Protein AF-A0A525VJD2-F1 (afdb_monomer)

Radius of gyration: 22.22 Å; Cα contacts (8 Å, |Δi|>4): 230; chains: 1; bounding box: 34×65×50 Å

Structure (mmCIF, N/CA/C/O backbone):
data_AF-A0A525VJD2-F1
#
_entry.id   AF-A0A525VJD2-F1
#
loop_
_atom_site.group_PDB
_atom_site.id
_atom_site.type_symbol
_atom_site.label_atom_id
_atom_site.label_alt_id
_atom_site.label_comp_id
_atom_site.label_asym_id
_atom_site.label_entity_id
_atom_site.label_seq_id
_atom_site.pdbx_PDB_ins_code
_atom_site.Cartn_x
_atom_site.Cartn_y
_atom_site.Cartn_z
_atom_site.occupancy
_atom_site.B_iso_or_equiv
_atom_site.auth_seq_id
_atom_site.auth_comp_id
_atom_site.auth_asym_id
_atom_site.auth_atom_id
_atom_site.pdbx_PDB_model_num
ATOM 1 N N . MET A 1 1 ? -11.180 3.654 -26.858 1.00 40.19 1 MET A N 1
ATOM 2 C CA . MET A 1 1 ? -10.055 2.807 -26.406 1.00 40.19 1 MET A CA 1
ATOM 3 C C . MET A 1 1 ? -9.103 3.696 -25.604 1.00 40.19 1 MET A C 1
ATOM 5 O O . MET A 1 1 ? -8.466 4.559 -26.196 1.00 40.19 1 MET A O 1
ATOM 9 N N . ARG A 1 2 ? -9.124 3.637 -24.263 1.00 46.03 2 ARG A N 1
ATOM 10 C CA . ARG A 1 2 ? -8.241 4.468 -23.417 1.00 46.03 2 ARG A CA 1
ATOM 11 C C . ARG A 1 2 ? -6.849 3.827 -23.392 1.00 46.03 2 ARG A C 1
ATOM 13 O O . ARG A 1 2 ? -6.751 2.616 -23.241 1.00 46.03 2 ARG A O 1
ATOM 20 N N . ARG A 1 3 ? -5.801 4.624 -23.624 1.00 47.25 3 ARG A N 1
ATOM 21 C CA . ARG A 1 3 ? -4.409 4.157 -23.738 1.00 47.25 3 ARG A CA 1
ATOM 22 C C . ARG A 1 3 ? -3.898 3.705 -22.367 1.00 47.25 3 ARG A C 1
ATOM 24 O O . ARG A 1 3 ? -3.863 4.517 -21.451 1.00 47.25 3 ARG A O 1
ATOM 31 N N . SER A 1 4 ? -3.444 2.462 -22.255 1.00 54.75 4 SER A N 1
ATOM 32 C CA . SER A 1 4 ? -2.704 1.940 -21.098 1.00 54.75 4 SER A CA 1
ATOM 33 C C . SER A 1 4 ? -1.229 2.383 -21.058 1.00 54.75 4 SER A C 1
ATOM 35 O O . SER A 1 4 ? -0.475 1.892 -20.231 1.00 54.75 4 SER A O 1
ATOM 37 N N . ASN A 1 5 ? -0.797 3.317 -21.921 1.00 66.50 5 ASN A N 1
ATOM 38 C CA . ASN A 1 5 ? 0.605 3.759 -22.028 1.00 66.50 5 ASN A CA 1
ATOM 39 C C . ASN A 1 5 ? 0.881 5.181 -21.494 1.00 66.50 5 ASN A C 1
ATOM 41 O O . ASN A 1 5 ? 1.855 5.822 -21.887 1.00 66.50 5 ASN A O 1
ATOM 45 N N . VAL A 1 6 ? 0.018 5.707 -20.623 1.00 84.69 6 VAL A N 1
ATOM 46 C CA . VAL A 1 6 ? 0.217 7.035 -20.030 1.00 84.69 6 VAL A CA 1
ATOM 47 C C . VAL A 1 6 ? 0.933 6.891 -18.695 1.00 84.69 6 VAL A C 1
ATOM 49 O O . VAL A 1 6 ? 0.419 6.261 -17.776 1.00 84.69 6 VAL A O 1
ATOM 52 N N . LYS A 1 7 ? 2.105 7.519 -18.581 1.00 90.25 7 LYS A N 1
ATOM 53 C CA . LYS A 1 7 ? 2.831 7.641 -17.317 1.00 90.25 7 LYS A CA 1
ATOM 54 C C . LYS A 1 7 ? 2.029 8.490 -16.333 1.00 90.25 7 LYS A C 1
ATOM 56 O O . LYS A 1 7 ? 1.765 9.662 -16.602 1.00 90.25 7 LYS A O 1
ATOM 61 N N . THR A 1 8 ? 1.688 7.914 -15.189 1.00 90.88 8 THR A N 1
ATOM 62 C CA . THR A 1 8 ? 1.072 8.626 -14.066 1.00 90.88 8 THR A CA 1
ATOM 63 C C . THR A 1 8 ? 2.133 9.012 -13.033 1.00 90.88 8 THR A C 1
ATOM 65 O O . THR A 1 8 ? 3.287 8.579 -13.095 1.00 90.88 8 THR A O 1
ATOM 68 N N . TRP A 1 9 ? 1.777 9.907 -12.112 1.00 94.19 9 TRP A N 1
ATOM 69 C CA . TRP A 1 9 ? 2.674 10.397 -11.063 1.00 94.19 9 TRP A CA 1
ATOM 70 C C . TRP A 1 9 ? 2.186 9.909 -9.703 1.00 94.19 9 TRP A C 1
ATOM 72 O O . TRP A 1 9 ? 1.420 10.602 -9.043 1.00 94.19 9 TRP A O 1
ATOM 82 N N . HIS A 1 10 ? 2.630 8.721 -9.298 1.00 95.94 10 HIS A N 1
ATOM 83 C CA . HIS A 1 10 ? 2.183 8.076 -8.060 1.00 95.94 10 HIS A CA 1
ATOM 84 C C . HIS A 1 10 ? 3.354 7.724 -7.127 1.00 95.94 10 HIS A C 1
ATOM 86 O O . HIS A 1 10 ? 3.324 8.085 -5.957 1.00 95.94 10 HIS A O 1
ATOM 92 N N . ALA A 1 11 ? 4.438 7.137 -7.645 1.00 96.00 11 ALA A N 1
ATOM 93 C CA . ALA A 1 11 ? 5.607 6.709 -6.871 1.00 96.00 11 ALA A CA 1
ATOM 94 C C . ALA A 1 11 ? 6.569 7.858 -6.491 1.00 96.00 11 ALA A C 1
ATOM 96 O O . ALA A 1 11 ? 7.157 7.880 -5.413 1.00 96.00 11 ALA A O 1
ATOM 97 N N . GLY A 1 12 ? 6.761 8.843 -7.376 1.00 95.25 12 GLY A N 1
ATOM 98 C CA . GLY A 1 12 ? 7.724 9.935 -7.148 1.00 95.25 12 GLY A CA 1
ATOM 99 C C . GLY A 1 12 ? 9.180 9.445 -7.042 1.00 95.25 12 GLY A C 1
ATOM 100 O O . GLY A 1 12 ? 9.579 8.537 -7.776 1.00 95.25 12 GLY A O 1
ATOM 101 N N . LEU A 1 13 ? 9.985 10.058 -6.159 1.00 96.38 13 LEU A N 1
ATOM 102 C CA . LEU A 1 13 ? 11.339 9.578 -5.844 1.00 96.38 13 LEU A CA 1
ATOM 103 C C . LEU A 1 13 ? 11.231 8.214 -5.156 1.00 96.38 13 LEU A C 1
ATOM 105 O O . LEU A 1 13 ? 10.710 8.128 -4.047 1.00 96.38 13 LEU A O 1
ATOM 109 N N . SER A 1 14 ? 11.675 7.175 -5.855 1.00 98.31 14 SER A N 1
ATOM 110 C CA . SER A 1 14 ? 11.425 5.781 -5.498 1.00 98.31 14 SER A CA 1
ATOM 111 C C . SER A 1 14 ? 12.517 4.865 -6.047 1.00 98.31 14 SER A C 1
ATOM 113 O O . SER A 1 14 ? 13.101 5.173 -7.095 1.00 98.31 14 SER A O 1
ATOM 115 N N . HIS A 1 15 ? 12.754 3.747 -5.359 1.00 98.06 15 HIS A N 1
ATOM 116 C CA . HIS A 1 15 ? 13.686 2.696 -5.760 1.00 98.06 15 HIS A CA 1
ATOM 117 C C . HIS A 1 15 ? 13.134 1.303 -5.423 1.00 98.06 15 HIS A C 1
ATOM 119 O O . HIS A 1 15 ? 12.599 1.110 -4.337 1.00 98.06 15 HIS A O 1
ATOM 125 N N . TRP A 1 16 ? 13.268 0.343 -6.337 1.00 97.75 16 TRP A N 1
ATOM 126 C CA . TRP A 1 16 ? 12.894 -1.058 -6.117 1.00 97.75 16 TRP A CA 1
ATOM 127 C C . TRP A 1 16 ? 13.650 -1.962 -7.085 1.00 97.75 16 TRP A C 1
ATOM 129 O O . TRP A 1 16 ? 13.703 -1.650 -8.271 1.00 97.75 16 TRP A O 1
ATOM 139 N N . ASP A 1 17 ? 14.216 -3.061 -6.588 1.00 95.81 17 ASP A N 1
ATOM 140 C CA . ASP A 1 17 ? 14.892 -4.087 -7.398 1.00 95.81 17 ASP A CA 1
ATOM 141 C C . ASP A 1 17 ? 15.878 -3.513 -8.443 1.00 95.81 17 ASP A C 1
ATOM 143 O O . ASP A 1 17 ? 15.839 -3.808 -9.636 1.00 95.81 17 ASP A O 1
ATOM 147 N N . GLY A 1 18 ? 16.731 -2.575 -8.013 1.00 96.62 18 GLY A N 1
ATOM 148 C CA . GLY A 1 18 ? 17.714 -1.916 -8.881 1.00 96.62 18 GLY A CA 1
ATOM 149 C C . GLY A 1 18 ? 17.150 -0.829 -9.809 1.00 96.62 18 GLY A C 1
ATOM 150 O O . GLY A 1 18 ? 17.928 -0.084 -10.411 1.00 96.62 18 GLY A O 1
ATOM 151 N N . LEU A 1 19 ? 15.828 -0.666 -9.898 1.00 96.56 19 LEU A N 1
ATOM 152 C CA . LEU A 1 19 ? 15.170 0.383 -10.678 1.00 96.56 19 LEU A CA 1
ATOM 153 C C . LEU A 1 19 ? 14.966 1.649 -9.846 1.00 96.56 19 LEU A C 1
ATOM 155 O O . LEU A 1 19 ? 14.607 1.592 -8.675 1.00 96.56 19 LEU A O 1
ATOM 159 N N . SER A 1 20 ? 15.116 2.810 -10.484 1.00 97.50 20 SER A N 1
ATOM 160 C CA . SER A 1 20 ? 14.854 4.120 -9.876 1.00 97.50 20 SER A CA 1
ATOM 161 C C . SER A 1 20 ? 13.825 4.904 -10.686 1.00 97.50 20 SER A C 1
ATOM 163 O O . SER A 1 20 ? 13.820 4.865 -11.917 1.00 97.50 20 SER A O 1
ATOM 165 N N . GLY A 1 21 ?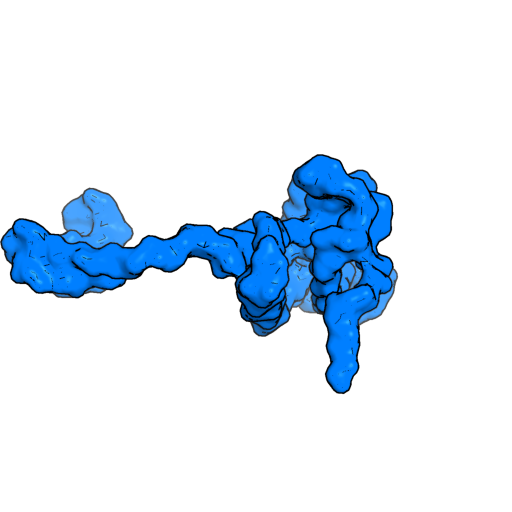 12.966 5.657 -9.996 1.00 96.69 21 GLY A N 1
ATOM 166 C CA . GLY A 1 21 ? 11.907 6.444 -10.630 1.00 96.69 21 GLY A CA 1
ATOM 167 C C . GLY A 1 21 ? 10.762 5.569 -11.142 1.00 96.69 21 GLY A C 1
ATOM 168 O O . GLY A 1 21 ? 10.447 5.575 -12.336 1.00 96.69 21 GLY A O 1
ATOM 169 N N . LEU A 1 22 ? 10.119 4.842 -10.223 1.00 97.06 22 LEU A N 1
ATOM 170 C CA . LEU A 1 22 ? 9.180 3.760 -10.528 1.00 97.06 22 LEU A CA 1
ATOM 171 C C . LEU A 1 22 ? 7.922 4.213 -11.276 1.00 97.06 22 LEU A C 1
ATOM 173 O O . LEU A 1 22 ? 7.324 3.392 -11.951 1.00 97.06 22 LEU A O 1
ATOM 177 N N . ASN A 1 23 ? 7.596 5.512 -11.316 1.00 96.38 23 ASN A N 1
ATOM 178 C CA . ASN A 1 23 ? 6.553 6.042 -12.212 1.00 96.38 23 ASN A CA 1
ATOM 179 C C . ASN A 1 23 ? 6.726 5.600 -13.686 1.00 96.38 23 ASN A C 1
ATOM 181 O O . ASN A 1 23 ? 5.779 5.673 -14.457 1.00 96.38 23 ASN A O 1
ATOM 185 N N . SER A 1 24 ? 7.942 5.250 -14.125 1.00 95.25 24 SER A N 1
ATOM 186 C CA . SER A 1 24 ? 8.203 4.767 -15.492 1.00 95.25 24 SER A CA 1
ATOM 187 C C . SER A 1 24 ? 8.097 3.242 -15.654 1.00 95.25 24 SER A C 1
ATOM 189 O O . SER A 1 24 ? 8.144 2.770 -16.785 1.00 95.25 24 SER A O 1
ATOM 191 N N . TYR A 1 25 ? 8.007 2.488 -14.556 1.00 95.31 25 TYR A N 1
ATOM 192 C CA . TYR A 1 25 ? 8.172 1.029 -14.525 1.00 95.31 25 TYR A CA 1
ATOM 193 C C . TYR A 1 25 ? 7.060 0.301 -13.762 1.00 95.31 25 TYR A C 1
ATOM 195 O O . TYR A 1 25 ? 7.101 -0.920 -13.650 1.00 95.31 25 TYR A O 1
ATOM 203 N N . SER A 1 26 ? 6.080 1.023 -13.220 1.00 96.56 26 SER A N 1
ATOM 204 C CA . SER A 1 26 ? 5.003 0.437 -12.429 1.00 96.56 26 SER A CA 1
ATOM 205 C C . SER A 1 26 ? 3.633 1.007 -12.779 1.00 96.56 26 SER A C 1
ATOM 207 O O . SER A 1 26 ? 3.494 2.003 -13.494 1.00 96.56 26 SER A O 1
ATOM 209 N N . ILE A 1 27 ? 2.606 0.319 -12.283 1.00 96.62 27 ILE A N 1
ATOM 210 C CA . ILE A 1 27 ? 1.210 0.743 -12.328 1.00 96.62 27 ILE A CA 1
ATOM 211 C C . ILE A 1 27 ? 0.799 1.067 -10.892 1.00 96.62 27 ILE A C 1
ATOM 213 O O . ILE A 1 27 ? 0.914 0.220 -10.011 1.00 96.62 27 ILE A O 1
ATOM 217 N N . GLY A 1 28 ? 0.331 2.292 -10.651 1.00 96.50 28 GLY A N 1
ATOM 218 C CA . GLY A 1 28 ? -0.200 2.702 -9.351 1.00 96.50 28 GLY A CA 1
ATOM 219 C C . GLY A 1 28 ? -1.670 2.320 -9.179 1.00 96.50 28 GLY A C 1
ATOM 220 O O . GLY A 1 28 ? -2.485 2.616 -10.054 1.00 96.50 28 GLY A O 1
ATOM 221 N N . ILE A 1 29 ? -2.004 1.708 -8.041 1.00 96.44 29 ILE A N 1
ATOM 222 C CA . ILE A 1 29 ? -3.379 1.474 -7.584 1.00 96.44 29 ILE A CA 1
ATOM 223 C C . ILE A 1 29 ? -3.586 2.327 -6.334 1.00 96.44 29 ILE A C 1
ATOM 225 O O . ILE A 1 29 ? -2.854 2.176 -5.362 1.00 96.44 29 ILE A O 1
ATOM 229 N N . GLU A 1 30 ? -4.573 3.219 -6.373 1.00 96.81 30 GLU A N 1
ATOM 230 C CA . GLU A 1 30 ? -4.954 4.062 -5.238 1.00 96.81 30 GLU A CA 1
ATOM 231 C C . GLU A 1 30 ? -6.254 3.533 -4.633 1.00 96.81 30 GLU A C 1
ATOM 233 O O . GLU A 1 30 ? -7.211 3.235 -5.354 1.00 96.81 30 GLU A O 1
ATOM 238 N N . MET A 1 31 ? -6.285 3.420 -3.309 1.00 95.50 31 MET A N 1
ATOM 239 C CA . MET A 1 31 ? -7.437 2.953 -2.544 1.00 95.50 31 MET A CA 1
ATOM 240 C C . MET A 1 31 ? -7.865 4.048 -1.573 1.00 95.50 31 MET A C 1
ATOM 242 O O . MET A 1 31 ? -7.031 4.589 -0.853 1.00 95.50 31 MET A O 1
ATOM 246 N N . ASP A 1 32 ? -9.159 4.365 -1.545 1.00 94.38 32 ASP A N 1
ATOM 247 C CA . ASP A 1 32 ? -9.686 5.367 -0.619 1.00 94.38 32 ASP A CA 1
ATOM 248 C C . ASP A 1 32 ? -9.608 4.843 0.819 1.00 94.38 32 ASP A C 1
ATOM 250 O O . ASP A 1 32 ? -10.262 3.862 1.186 1.00 94.38 32 ASP A O 1
ATOM 254 N N . ASN A 1 33 ? -8.736 5.464 1.606 1.00 96.12 33 ASN A N 1
ATOM 255 C CA . ASN A 1 33 ? -8.479 5.128 2.993 1.00 96.12 33 ASN A CA 1
ATOM 256 C C . ASN A 1 33 ? -7.875 6.344 3.703 1.00 96.12 33 ASN A C 1
ATOM 258 O O . ASN A 1 33 ? -7.143 7.141 3.118 1.00 96.12 33 ASN A O 1
ATOM 262 N N . ALA A 1 34 ? -8.179 6.488 4.991 1.00 96.25 34 ALA A N 1
ATOM 263 C CA . ALA A 1 34 ? -7.774 7.663 5.759 1.00 96.25 34 ALA A CA 1
ATOM 264 C C . ALA A 1 34 ? -6.369 7.536 6.374 1.00 96.25 34 ALA A C 1
ATOM 266 O O . ALA A 1 34 ? -5.837 8.513 6.901 1.00 96.25 34 ALA A O 1
ATOM 267 N N . GLY A 1 35 ? -5.765 6.348 6.301 1.00 95.75 35 GLY A N 1
ATOM 268 C CA . GLY A 1 35 ? -4.443 6.058 6.828 1.00 95.75 35 GLY A CA 1
ATOM 269 C C . GLY A 1 35 ? -4.398 6.145 8.359 1.00 95.75 35 GLY A C 1
ATOM 270 O O . GLY A 1 35 ? -5.310 5.649 9.030 1.00 95.75 35 GLY A O 1
ATOM 271 N N . PRO A 1 36 ? -3.341 6.747 8.936 1.00 96.12 36 PRO A N 1
ATOM 272 C CA . PRO A 1 36 ? -3.204 6.907 10.379 1.00 96.12 36 PRO A CA 1
ATOM 273 C C . PRO A 1 36 ? -4.290 7.800 10.991 1.00 96.12 36 PRO A C 1
ATOM 275 O O . PRO A 1 36 ? -4.549 8.914 10.534 1.00 96.12 36 PRO A O 1
ATOM 278 N N . LEU A 1 37 ? -4.841 7.346 12.111 1.00 97.19 37 LEU A N 1
ATOM 279 C CA . LEU A 1 37 ? -5.874 8.012 12.891 1.00 97.19 37 LEU A CA 1
ATOM 280 C C . LEU A 1 37 ? -5.374 8.322 14.307 1.00 97.19 37 LEU A C 1
ATOM 282 O O . LEU A 1 37 ? -4.477 7.673 14.853 1.00 97.19 37 LEU A O 1
ATOM 286 N N . LYS A 1 38 ? -5.992 9.319 14.940 1.00 96.00 38 LYS A N 1
ATOM 287 C CA . LYS A 1 38 ? -5.822 9.622 16.366 1.00 96.00 38 LYS A CA 1
ATOM 288 C C . LYS A 1 38 ? -7.100 9.268 17.112 1.00 96.00 38 LYS A C 1
ATOM 290 O O . LYS A 1 38 ? -8.188 9.590 16.650 1.00 96.00 38 LYS A O 1
ATOM 295 N N . LYS A 1 39 ? -6.984 8.667 18.294 1.00 96.00 39 LYS A N 1
ATOM 296 C CA . LYS A 1 39 ? -8.144 8.459 19.168 1.00 96.00 39 LYS A CA 1
ATOM 297 C C . LYS A 1 39 ? -8.573 9.791 19.793 1.00 96.00 39 LYS A C 1
ATOM 299 O O . LYS A 1 39 ? -7.725 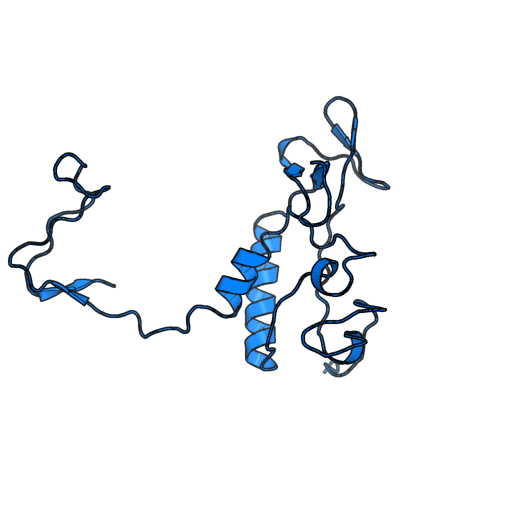10.541 20.279 1.00 96.00 39 LYS A O 1
ATOM 304 N N . ALA A 1 40 ? -9.867 10.084 19.770 1.00 92.94 40 ALA A N 1
ATOM 305 C CA . ALA A 1 40 ? -10.482 11.277 20.340 1.00 92.94 40 ALA A CA 1
ATOM 306 C C . ALA A 1 40 ? -11.797 10.882 21.030 1.00 92.94 40 ALA A C 1
ATOM 308 O O . ALA A 1 40 ? -12.846 10.802 20.396 1.00 92.94 40 ALA A O 1
ATOM 309 N N . GLY A 1 41 ? -11.726 10.596 22.333 1.00 92.25 41 GLY A N 1
ATOM 310 C CA . GLY A 1 41 ? -12.861 10.048 23.079 1.00 92.25 41 GLY A CA 1
ATOM 311 C C . GLY A 1 41 ? -13.209 8.631 22.614 1.00 92.25 41 GLY A C 1
ATOM 312 O O . GLY A 1 41 ? -12.362 7.738 22.661 1.00 92.25 41 GLY A O 1
ATOM 313 N N . ASP A 1 42 ? -14.450 8.447 22.171 1.00 93.81 42 ASP A N 1
ATOM 314 C CA . ASP A 1 42 ? -15.013 7.207 21.620 1.00 93.81 42 ASP A CA 1
ATOM 315 C C . ASP A 1 42 ? -14.877 7.095 20.088 1.00 93.81 42 ASP A C 1
ATOM 317 O O . ASP A 1 42 ? -15.369 6.137 19.492 1.00 93.81 42 ASP A O 1
ATOM 321 N N . LYS A 1 43 ? -14.226 8.069 19.441 1.00 96.88 43 LYS A N 1
ATOM 322 C CA . LYS A 1 43 ? -14.060 8.139 17.983 1.00 96.88 43 LYS A CA 1
ATOM 323 C C . LYS A 1 43 ? -12.596 8.191 17.565 1.00 96.88 43 LYS A C 1
ATOM 325 O O . LYS A 1 43 ? -11.697 8.469 18.365 1.00 96.88 43 LYS A O 1
ATOM 330 N N . TYR A 1 44 ? -12.374 7.989 16.271 1.00 97.50 44 TYR A N 1
ATOM 331 C CA . TYR A 1 44 ? -11.065 8.046 15.635 1.00 97.50 44 TYR A CA 1
ATOM 332 C C . TYR A 1 44 ? -11.043 9.107 14.542 1.00 97.50 44 TYR A C 1
ATOM 334 O O . TYR A 1 44 ? -11.852 9.081 13.620 1.00 97.50 44 TYR A O 1
ATOM 342 N N . GLN A 1 45 ? -10.123 10.062 14.661 1.00 96.56 45 GLN A N 1
ATOM 343 C CA . GLN A 1 45 ? -10.031 11.215 13.772 1.00 96.56 45 GLN A CA 1
ATOM 344 C C . GLN A 1 45 ? -8.843 11.087 12.805 1.00 96.56 45 GLN A C 1
ATOM 346 O O . GLN A 1 45 ? -7.718 10.830 13.256 1.00 96.56 45 GLN A O 1
ATOM 351 N N . PRO A 1 46 ? -9.054 11.292 11.496 1.00 94.75 46 PRO A N 1
ATOM 352 C CA . PRO A 1 46 ? -7.972 11.476 10.539 1.00 94.75 46 PRO A CA 1
ATOM 353 C C . PRO A 1 46 ? -7.378 12.882 10.660 1.00 94.75 46 PRO A C 1
ATOM 355 O O . PRO A 1 46 ? -7.799 13.699 11.480 1.00 94.75 46 PRO A O 1
ATOM 358 N N . TRP A 1 47 ? -6.392 13.190 9.817 1.00 86.81 47 TRP A N 1
ATOM 359 C CA . TRP A 1 47 ? -5.872 14.556 9.703 1.00 86.81 47 TRP A CA 1
ATOM 360 C C . TRP A 1 47 ? -6.934 15.544 9.192 1.00 86.81 47 TRP A C 1
ATOM 362 O O . TRP A 1 47 ? -7.020 16.670 9.676 1.00 86.81 47 TRP A O 1
ATOM 372 N N . VAL A 1 48 ? -7.751 15.110 8.228 1.00 85.25 48 VAL A N 1
ATOM 373 C CA . VAL A 1 48 ? -8.890 15.844 7.662 1.00 85.25 48 VAL A CA 1
ATOM 374 C C . VAL A 1 48 ? -9.980 14.831 7.320 1.00 85.25 48 VAL A C 1
ATOM 376 O O . VAL A 1 48 ? -9.668 13.762 6.800 1.00 85.25 48 VAL A O 1
ATOM 379 N N . GLY A 1 49 ? -11.245 15.176 7.567 1.00 87.31 49 GLY A N 1
ATOM 380 C CA . GLY A 1 49 ? -12.396 14.397 7.107 1.00 87.31 49 GLY A CA 1
ATOM 381 C C . GLY A 1 49 ? -13.233 13.790 8.231 1.00 87.31 49 GLY A C 1
ATOM 382 O O . GLY A 1 49 ? -13.366 14.368 9.309 1.00 87.31 49 GLY A O 1
ATOM 383 N N . THR A 1 50 ? -13.842 12.648 7.920 1.00 91.62 50 THR A N 1
ATOM 384 C CA . THR A 1 50 ? -14.851 11.953 8.730 1.00 91.62 50 THR A CA 1
ATOM 385 C C . THR A 1 50 ? -14.246 11.250 9.946 1.00 91.62 50 THR A C 1
ATOM 387 O O . THR A 1 50 ? -13.124 10.756 9.885 1.00 91.62 50 THR A O 1
ATOM 390 N N . LEU A 1 51 ? -15.000 11.194 11.046 1.00 95.62 51 LEU A N 1
ATOM 391 C CA . LEU A 1 51 ? -14.658 10.404 12.231 1.00 95.62 51 LEU A CA 1
ATOM 392 C C . LEU A 1 51 ? -15.100 8.948 12.057 1.00 95.62 51 LEU A C 1
ATOM 394 O O . LEU A 1 51 ? -16.206 8.710 11.581 1.00 95.62 51 LEU A O 1
ATOM 398 N N . TYR A 1 52 ? -14.281 8.016 12.535 1.00 96.88 52 TYR A N 1
ATOM 399 C CA . TYR A 1 52 ? -14.507 6.571 12.447 1.00 96.88 52 TYR A CA 1
ATOM 400 C C . TYR A 1 52 ? -14.850 5.960 13.810 1.00 96.88 52 TYR A C 1
ATOM 402 O O . TYR A 1 52 ? -14.484 6.508 14.862 1.00 96.88 52 TYR A O 1
ATOM 410 N N . THR A 1 53 ? -15.563 4.835 13.797 1.00 97.06 53 THR A N 1
ATOM 411 C CA . THR A 1 53 ? -15.876 4.026 14.986 1.00 97.06 53 THR A CA 1
ATOM 412 C C . THR A 1 53 ? -14.808 2.966 15.267 1.00 97.06 53 THR A C 1
ATOM 414 O O . THR A 1 53 ? -13.898 2.750 14.476 1.00 97.06 53 THR A O 1
ATOM 417 N N . GLU A 1 54 ? -14.881 2.325 16.438 1.00 96.19 54 GLU A N 1
ATOM 418 C CA . GLU A 1 54 ? -13.923 1.290 16.864 1.00 96.19 54 GLU A CA 1
ATOM 419 C C . GLU A 1 54 ? -13.860 0.093 15.896 1.00 96.19 54 GLU A C 1
ATOM 421 O O . GLU A 1 54 ? -12.798 -0.485 15.710 1.00 96.19 54 GLU A O 1
ATOM 426 N N . ASP A 1 55 ? -14.975 -0.264 15.255 1.00 96.50 55 ASP A N 1
ATOM 427 C CA . ASP A 1 55 ? -15.072 -1.352 14.274 1.00 96.50 55 ASP A CA 1
ATOM 428 C C . ASP A 1 55 ? -14.497 -1.003 12.890 1.00 96.50 55 ASP A C 1
ATOM 430 O O . ASP A 1 55 ? -14.257 -1.894 12.079 1.00 96.50 55 ASP A O 1
ATOM 434 N N . GLU A 1 56 ? -14.221 0.276 12.634 1.00 96.94 56 GLU A N 1
ATOM 435 C CA . GLU A 1 56 ? -13.633 0.773 11.384 1.00 96.94 56 GLU A CA 1
ATOM 436 C C . GLU A 1 56 ? -12.121 1.015 11.507 1.00 96.94 56 GLU A C 1
ATOM 438 O O . GLU A 1 56 ? -11.488 1.562 10.600 1.00 96.94 56 GLU A O 1
ATOM 443 N N . VAL A 1 57 ? -11.512 0.640 12.634 1.00 97.69 57 VAL A N 1
ATOM 444 C CA . VAL A 1 57 ? -10.098 0.907 12.897 1.00 97.69 57 VAL A CA 1
ATOM 445 C C . VAL A 1 57 ? -9.347 -0.320 13.375 1.00 97.69 57 VAL A C 1
ATOM 447 O O . VAL A 1 57 ? -9.897 -1.248 13.958 1.00 97.69 57 VAL A O 1
ATOM 450 N N . VAL A 1 58 ? -8.037 -0.298 13.160 1.00 97.56 58 VAL A N 1
ATOM 451 C CA . VAL A 1 58 ? -7.116 -1.309 13.673 1.00 97.56 58 VAL A CA 1
ATOM 452 C C . VAL A 1 58 ? -5.947 -0.631 14.378 1.00 97.56 58 VAL A C 1
ATOM 454 O O . VAL A 1 58 ? -5.342 0.304 13.850 1.00 97.56 58 VAL A O 1
ATOM 457 N N . LEU A 1 59 ? -5.623 -1.084 15.592 1.00 97.56 59 LEU A N 1
ATOM 458 C CA . LEU A 1 59 ? -4.383 -0.699 16.259 1.00 97.56 59 LEU A CA 1
ATOM 459 C C . LEU A 1 59 ? -3.264 -1.593 15.733 1.00 97.56 59 LEU A C 1
ATOM 461 O O . LEU A 1 59 ? -3.244 -2.791 16.006 1.00 97.56 59 LEU A O 1
ATOM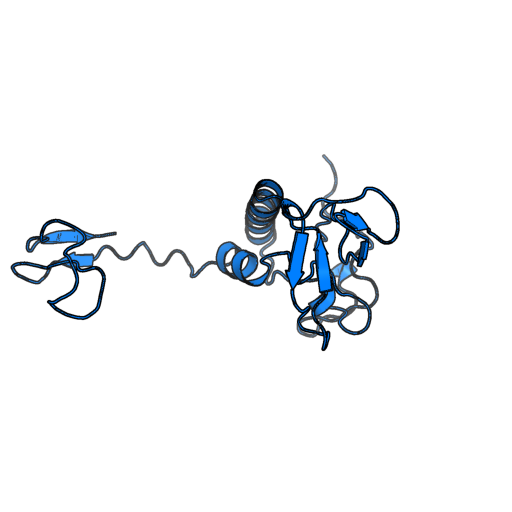 465 N N . ALA A 1 60 ? -2.333 -1.010 14.987 1.00 96.81 60 ALA A N 1
ATOM 466 C CA . ALA A 1 60 ? -1.230 -1.755 14.402 1.00 96.81 60 ALA A CA 1
ATOM 467 C C . ALA A 1 60 ? 0.051 -0.923 14.348 1.00 96.81 60 ALA A C 1
ATOM 469 O O . ALA A 1 60 ? 0.034 0.310 14.236 1.00 96.81 60 ALA A O 1
ATOM 470 N N . LYS A 1 61 ? 1.184 -1.621 14.413 1.00 97.19 61 LYS A N 1
ATOM 471 C CA . LYS A 1 61 ? 2.506 -1.033 14.218 1.00 97.19 61 LYS A CA 1
ATOM 472 C C . LYS A 1 61 ? 2.886 -1.113 12.744 1.00 97.19 61 LYS A C 1
ATOM 4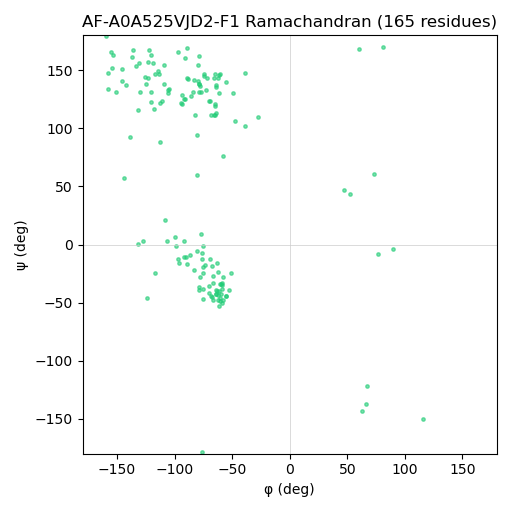74 O O . LYS A 1 61 ? 2.870 -2.194 12.162 1.00 97.19 61 LYS A O 1
ATOM 479 N N . HIS A 1 62 ? 3.232 0.026 12.154 1.00 97.50 62 HIS A N 1
ATOM 480 C CA . HIS A 1 62 ? 3.802 0.057 10.812 1.00 97.50 62 HIS A CA 1
ATOM 481 C C . HIS A 1 62 ? 5.233 -0.492 10.843 1.00 97.50 62 HIS A C 1
ATOM 483 O O . HIS A 1 62 ? 5.972 -0.236 11.788 1.00 97.50 62 HIS A O 1
ATOM 489 N N . LYS A 1 63 ? 5.653 -1.227 9.810 1.00 95.25 63 LYS A N 1
ATOM 490 C CA . LYS A 1 63 ? 6.951 -1.930 9.796 1.00 95.25 63 LYS A CA 1
ATOM 491 C C . LYS A 1 63 ? 8.183 -1.017 9.890 1.00 95.25 63 LYS A C 1
ATOM 493 O O . LYS A 1 63 ? 9.242 -1.474 10.301 1.00 95.25 63 LYS A O 1
ATOM 498 N N . LEU A 1 64 ? 8.034 0.251 9.502 1.00 95.12 64 LEU A N 1
ATOM 499 C CA . LEU A 1 64 ? 9.077 1.288 9.556 1.00 95.12 64 LEU A CA 1
ATOM 500 C C . LEU A 1 64 ? 8.975 2.216 10.779 1.00 95.12 64 LEU A C 1
ATOM 502 O O . LEU A 1 64 ? 9.784 3.132 10.898 1.00 95.12 64 LEU A O 1
ATOM 506 N N . ASP A 1 65 ? 7.975 2.026 11.642 1.00 94.50 65 ASP A N 1
ATOM 507 C CA . ASP A 1 65 ? 7.756 2.876 12.813 1.00 94.50 65 ASP A CA 1
ATOM 508 C C . ASP A 1 65 ? 7.969 2.062 14.105 1.00 94.50 65 ASP A C 1
ATOM 510 O O . ASP A 1 65 ? 7.691 0.861 14.163 1.00 94.50 65 ASP A O 1
ATOM 514 N N . ASP A 1 66 ? 8.423 2.724 15.170 1.00 94.62 66 ASP A N 1
ATOM 515 C CA . ASP A 1 66 ? 8.671 2.069 16.465 1.00 94.62 66 ASP A CA 1
ATOM 516 C C . ASP A 1 66 ? 7.383 1.826 17.267 1.00 94.62 66 ASP A C 1
ATOM 518 O O . ASP A 1 66 ? 7.279 0.861 18.028 1.00 94.62 66 ASP A O 1
ATOM 522 N N . GLU A 1 67 ? 6.374 2.671 17.056 1.00 95.25 67 GLU A N 1
ATOM 523 C CA . GLU A 1 67 ? 5.172 2.742 17.884 1.00 95.25 67 GLU A CA 1
ATOM 524 C C . GLU A 1 67 ? 3.908 2.319 17.133 1.00 95.25 67 GLU A C 1
ATOM 526 O O . GLU A 1 67 ? 3.734 2.572 15.937 1.00 95.25 67 GLU A O 1
ATOM 531 N N . SER A 1 68 ? 2.974 1.707 17.865 1.00 96.56 68 SER A N 1
ATOM 532 C CA . SER A 1 68 ? 1.654 1.366 17.323 1.00 96.56 68 SER A CA 1
ATOM 533 C C . SER A 1 68 ? 0.774 2.605 17.185 1.00 96.56 68 SER A C 1
ATOM 535 O O . SER A 1 68 ? 0.800 3.512 18.019 1.00 96.56 68 SER A O 1
ATOM 537 N N . ARG A 1 69 ? -0.051 2.632 16.138 1.00 96.19 69 ARG A N 1
ATOM 538 C CA . ARG A 1 69 ? -1.016 3.705 15.874 1.00 96.19 69 ARG A CA 1
ATOM 539 C C . ARG A 1 69 ? -2.346 3.119 15.428 1.00 96.19 69 ARG A C 1
ATOM 541 O O . ARG A 1 69 ? -2.409 1.965 15.016 1.00 96.19 69 ARG A O 1
ATOM 548 N N . TRP A 1 70 ? -3.404 3.914 15.529 1.00 97.75 70 TRP A N 1
ATOM 549 C CA . TRP A 1 70 ? -4.692 3.555 14.948 1.00 97.75 70 TRP A CA 1
ATOM 550 C C . TRP A 1 70 ? -4.647 3.807 13.447 1.00 97.75 70 TRP A C 1
ATOM 552 O O . TRP A 1 70 ? -4.134 4.837 13.013 1.00 97.75 70 TRP A O 1
ATOM 562 N N . TRP A 1 71 ? -5.177 2.878 12.668 1.00 97.94 71 TRP A N 1
ATOM 563 C CA . TRP A 1 71 ? -5.277 2.956 11.216 1.00 97.94 71 TRP A CA 1
ATOM 564 C C . TRP A 1 71 ? -6.726 2.750 10.806 1.00 97.94 71 TRP A C 1
ATOM 566 O O . TRP A 1 71 ? -7.418 1.941 11.421 1.00 97.94 71 TRP A O 1
ATOM 576 N N . HIS A 1 72 ? -7.174 3.452 9.768 1.00 97.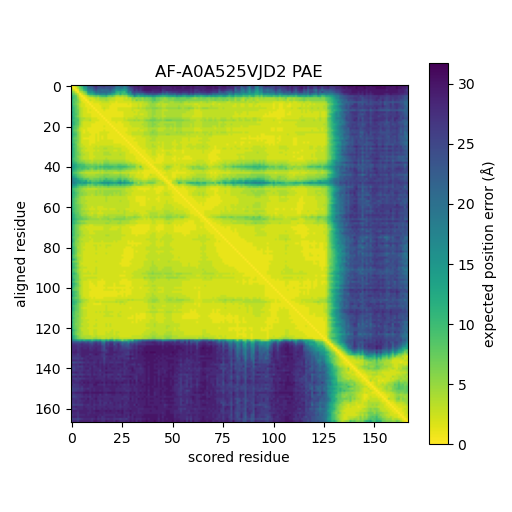94 72 HIS A N 1
ATOM 577 C CA . HIS A 1 72 ? -8.457 3.155 9.137 1.0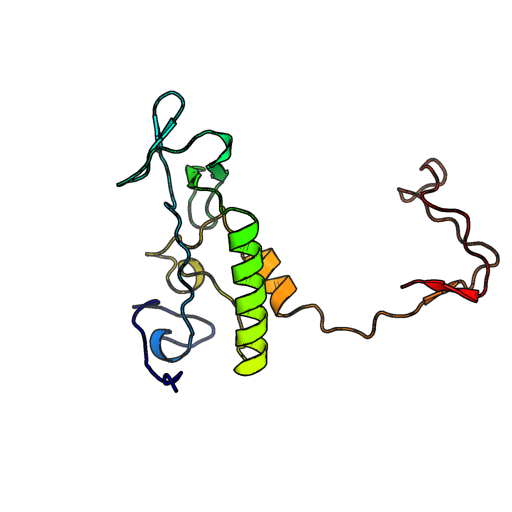0 97.94 72 HIS A CA 1
ATOM 578 C C . HIS A 1 72 ? -8.382 1.760 8.500 1.00 97.94 72 HIS A C 1
ATOM 580 O O . HIS A 1 72 ? -7.539 1.512 7.633 1.00 97.94 72 HIS A O 1
ATOM 586 N N . ALA A 1 73 ? -9.238 0.845 8.952 1.00 97.81 73 ALA A N 1
ATOM 587 C CA . ALA A 1 73 ? -9.324 -0.498 8.403 1.00 97.81 73 ALA A CA 1
ATOM 588 C C . ALA A 1 73 ? -9.795 -0.457 6.942 1.00 97.81 73 ALA A C 1
ATOM 590 O O . ALA A 1 73 ? -10.589 0.396 6.549 1.00 97.81 73 ALA A O 1
ATOM 591 N N . TYR A 1 74 ? -9.317 -1.389 6.122 1.00 97.38 74 TYR A N 1
ATOM 592 C CA . TYR A 1 74 ? -9.855 -1.558 4.778 1.00 97.38 74 TYR A CA 1
ATOM 593 C C . TYR A 1 74 ? -11.080 -2.470 4.839 1.00 97.38 74 TYR A C 1
ATOM 595 O O . TYR A 1 74 ? -10.970 -3.581 5.361 1.00 97.38 74 TYR A O 1
ATOM 603 N N . PRO A 1 75 ? -12.231 -2.060 4.277 1.00 96.06 75 PRO A N 1
ATOM 604 C CA . PRO A 1 75 ? -13.348 -2.971 4.089 1.00 96.06 75 PRO A CA 1
ATOM 605 C C . PRO A 1 75 ? -12.906 -4.202 3.295 1.00 96.06 75 PRO A C 1
ATOM 607 O O . PRO A 1 75 ? -12.195 -4.072 2.296 1.00 96.06 75 PRO A O 1
ATOM 610 N N . GLU A 1 76 ? -13.386 -5.383 3.681 1.00 95.19 76 GLU A N 1
ATOM 611 C CA . GLU A 1 76 ? -13.006 -6.650 3.037 1.00 95.19 76 GLU A CA 1
ATOM 612 C C . GLU A 1 76 ? -13.212 -6.605 1.513 1.00 95.19 76 GLU A C 1
ATOM 614 O O . GLU A 1 76 ? -12.362 -7.024 0.733 1.00 95.19 76 GLU A O 1
ATOM 619 N N . VAL A 1 77 ? -14.305 -5.982 1.063 1.00 95.12 77 VAL A N 1
ATOM 620 C CA . VAL A 1 77 ? -14.596 -5.800 -0.365 1.00 95.12 77 VAL A CA 1
ATOM 621 C C . VAL A 1 77 ? -13.528 -4.977 -1.102 1.00 95.12 77 VAL A C 1
ATOM 623 O O . VAL A 1 77 ? -13.247 -5.264 -2.264 1.00 95.12 77 VAL A O 1
ATOM 626 N N . HIS A 1 78 ? -12.895 -3.991 -0.457 1.00 96.50 78 HIS A N 1
ATOM 627 C CA . HIS A 1 78 ? -11.803 -3.224 -1.068 1.00 96.50 78 HIS A CA 1
ATOM 628 C C . HIS A 1 78 ? -10.551 -4.091 -1.230 1.00 96.50 78 HIS A C 1
ATOM 630 O O . HIS A 1 78 ? -9.920 -4.051 -2.286 1.00 96.50 78 HIS A O 1
ATOM 636 N N . ILE A 1 79 ? -10.228 -4.914 -0.227 1.00 97.12 79 ILE A N 1
ATOM 637 C CA . ILE A 1 79 ? -9.087 -5.840 -0.270 1.00 97.12 79 ILE A CA 1
ATOM 638 C C . ILE A 1 79 ? -9.282 -6.865 -1.393 1.00 97.12 79 ILE A C 1
ATOM 640 O O . ILE A 1 79 ? -8.392 -7.045 -2.225 1.00 97.12 79 ILE A O 1
ATOM 644 N N . GLN A 1 80 ? -10.468 -7.473 -1.479 1.00 96.88 80 GLN A N 1
ATOM 645 C CA . GLN A 1 80 ? -10.782 -8.447 -2.527 1.00 96.88 80 GLN A CA 1
ATOM 646 C C . GLN A 1 80 ? -10.692 -7.834 -3.929 1.00 96.88 80 GLN A C 1
ATOM 648 O O . GLN A 1 80 ? -10.134 -8.441 -4.842 1.00 96.88 80 GLN A O 1
ATOM 653 N N . LYS A 1 81 ? -11.160 -6.593 -4.114 1.00 97.50 81 LYS A N 1
ATOM 654 C CA . LYS A 1 81 ? -11.045 -5.907 -5.410 1.00 97.50 81 LYS A CA 1
ATOM 655 C C . LYS A 1 81 ? -9.614 -5.521 -5.760 1.00 97.50 81 LYS A C 1
ATOM 657 O O . LYS A 1 81 ? -9.246 -5.618 -6.930 1.00 97.50 81 LYS A O 1
ATOM 662 N N . ALA A 1 82 ? -8.803 -5.135 -4.777 1.00 96.62 82 ALA A N 1
ATOM 663 C CA . ALA A 1 82 ? -7.378 -4.910 -4.988 1.00 96.62 82 ALA A CA 1
ATOM 664 C C . ALA A 1 82 ? -6.672 -6.202 -5.431 1.00 96.62 82 ALA A C 1
ATOM 666 O O . ALA A 1 82 ? -5.904 -6.170 -6.390 1.00 96.62 82 ALA A O 1
ATOM 667 N N . LEU A 1 83 ? -6.989 -7.338 -4.799 1.00 96.94 83 LEU A N 1
ATOM 668 C CA . LEU A 1 83 ? -6.463 -8.652 -5.170 1.00 96.94 83 LEU A CA 1
ATOM 669 C C . LEU A 1 83 ? -6.862 -9.058 -6.597 1.00 96.94 83 LEU A C 1
ATOM 671 O O . LEU A 1 83 ? -5.988 -9.363 -7.408 1.00 96.94 83 LEU A O 1
ATOM 675 N N . GLU A 1 84 ? -8.157 -9.017 -6.927 1.00 96.75 84 GLU A N 1
ATOM 676 C CA . GLU A 1 84 ? -8.658 -9.339 -8.272 1.00 96.75 84 GLU A CA 1
ATOM 677 C C . GLU A 1 84 ? -7.979 -8.475 -9.350 1.00 96.75 84 GLU A C 1
ATOM 679 O O . GLU A 1 84 ? -7.563 -8.972 -10.403 1.00 96.75 84 GLU A O 1
ATOM 684 N N . LEU A 1 85 ? -7.844 -7.170 -9.084 1.00 97.25 85 LEU A N 1
ATOM 685 C CA . LEU A 1 85 ? -7.211 -6.231 -10.002 1.00 97.25 85 LEU A CA 1
ATOM 686 C C . LEU A 1 85 ? -5.710 -6.504 -10.145 1.00 97.25 85 LEU A C 1
ATOM 688 O O . LEU A 1 85 ? -5.204 -6.526 -11.267 1.00 97.25 85 LEU A O 1
ATOM 692 N N . ALA A 1 86 ? -5.003 -6.741 -9.040 1.00 96.81 86 ALA A N 1
ATOM 693 C CA . ALA A 1 86 ? -3.584 -7.069 -9.061 1.00 96.81 86 ALA A CA 1
ATOM 694 C C . ALA A 1 86 ? -3.328 -8.362 -9.852 1.00 96.81 86 ALA A C 1
ATOM 696 O O . ALA A 1 86 ? -2.495 -8.361 -10.754 1.00 96.81 86 ALA A O 1
ATOM 697 N N . GLN A 1 87 ? -4.110 -9.423 -9.626 1.00 96.25 87 GLN A N 1
ATOM 698 C CA . GLN A 1 87 ? -4.027 -10.672 -10.397 1.00 96.25 87 GLN A CA 1
ATOM 699 C C . GLN A 1 87 ? -4.267 -10.464 -11.898 1.00 96.25 87 GLN A C 1
ATOM 701 O O . GLN A 1 87 ? -3.639 -11.115 -12.737 1.00 96.25 87 GLN A O 1
ATOM 706 N N . LEU A 1 88 ? -5.194 -9.579 -12.271 1.00 96.50 88 LEU A N 1
ATOM 707 C CA . LEU A 1 88 ? -5.432 -9.241 -13.673 1.00 96.50 88 LEU A CA 1
ATOM 708 C C . LEU A 1 88 ? -4.231 -8.507 -14.286 1.00 96.50 88 LEU A C 1
ATOM 710 O O . LEU A 1 88 ? -3.794 -8.863 -15.379 1.00 96.50 88 LEU A O 1
ATOM 714 N N . LEU A 1 89 ? -3.700 -7.496 -13.594 1.00 95.94 89 LEU A N 1
ATOM 715 C CA . LEU A 1 89 ? -2.598 -6.668 -14.087 1.00 95.94 89 LEU A CA 1
ATOM 716 C C . LEU A 1 89 ? -1.285 -7.445 -14.174 1.00 95.94 89 LEU A C 1
ATOM 718 O O . LEU A 1 89 ? -0.604 -7.349 -15.194 1.00 95.94 89 LEU A O 1
ATOM 722 N N . VAL A 1 90 ? -0.965 -8.239 -13.149 1.00 95.50 90 VAL A N 1
ATOM 723 C CA . VAL A 1 90 ? 0.227 -9.094 -13.130 1.00 95.50 90 VAL A CA 1
ATOM 724 C C . VAL A 1 90 ? 0.200 -10.062 -14.306 1.00 95.50 90 VAL A C 1
ATOM 726 O O . VAL A 1 90 ? 1.148 -10.080 -15.083 1.00 95.50 90 VAL A O 1
ATOM 729 N N . ARG A 1 91 ? -0.910 -10.782 -14.520 1.00 94.31 91 ARG A N 1
ATOM 730 C CA . ARG A 1 91 ? -1.035 -11.714 -15.654 1.00 94.31 91 ARG A CA 1
ATOM 731 C C . ARG A 1 91 ? -0.989 -11.021 -17.013 1.00 94.31 91 ARG A C 1
ATOM 733 O O . ARG A 1 91 ? -0.425 -11.565 -17.953 1.00 94.31 91 ARG A O 1
ATOM 740 N N . HIS A 1 92 ? -1.611 -9.851 -17.145 1.00 95.50 92 HIS A N 1
ATOM 741 C CA . HIS A 1 92 ? -1.711 -9.175 -18.438 1.00 95.50 92 HIS A CA 1
ATOM 742 C C . HIS A 1 92 ? -0.398 -8.515 -18.879 1.00 95.50 92 HIS A C 1
ATOM 744 O O . HIS A 1 92 ? -0.088 -8.524 -20.068 1.00 95.50 92 HIS A O 1
ATOM 750 N N . TYR A 1 93 ? 0.352 -7.931 -17.942 1.00 94.38 93 TYR A N 1
ATOM 751 C CA . TYR A 1 93 ? 1.586 -7.194 -18.232 1.00 94.38 93 TYR A CA 1
ATOM 752 C C . TYR A 1 93 ? 2.862 -7.944 -17.831 1.00 94.38 93 TYR A C 1
ATOM 754 O O . TYR A 1 93 ? 3.945 -7.385 -17.986 1.00 94.38 93 TYR A O 1
ATOM 762 N N . ASP A 1 94 ? 2.744 -9.1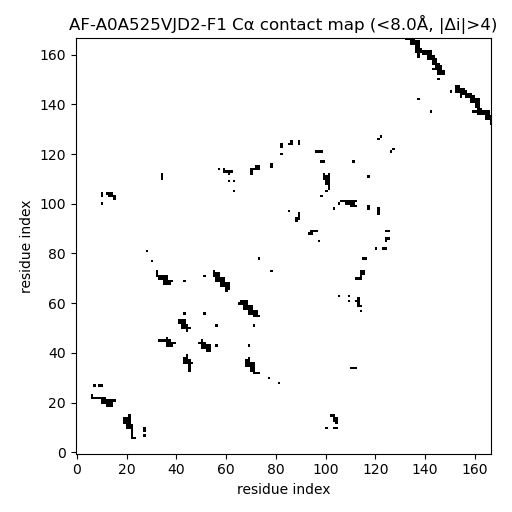77 -17.324 1.00 94.44 94 ASP A N 1
ATOM 763 C CA . ASP A 1 94 ? 3.862 -9.974 -16.799 1.00 94.44 94 ASP A CA 1
ATOM 764 C C . ASP A 1 94 ? 4.681 -9.201 -15.742 1.00 94.44 94 ASP A C 1
ATOM 766 O O . ASP A 1 94 ? 5.916 -9.164 -15.752 1.00 94.44 94 ASP A O 1
ATOM 770 N N . LEU A 1 95 ? 3.969 -8.511 -14.840 1.00 95.12 95 LEU A N 1
ATOM 771 C CA . LEU A 1 95 ? 4.594 -7.739 -13.764 1.00 95.12 95 LEU A CA 1
ATOM 772 C C . LEU A 1 95 ? 5.302 -8.686 -12.794 1.00 95.12 95 LEU A C 1
ATOM 774 O O . LEU A 1 95 ? 4.812 -9.774 -12.505 1.00 95.12 95 LEU A O 1
ATOM 778 N N . LYS A 1 96 ? 6.446 -8.251 -12.268 1.00 95.69 96 LYS A N 1
ATOM 779 C CA . LYS A 1 96 ? 7.328 -9.109 -11.464 1.00 95.69 96 LYS A CA 1
ATOM 780 C C . LYS A 1 96 ? 7.135 -8.990 -9.961 1.00 95.69 96 LYS A C 1
ATOM 782 O O . LYS A 1 96 ? 7.607 -9.855 -9.237 1.00 95.69 96 LYS A O 1
ATOM 787 N N . ASP A 1 97 ? 6.456 -7.944 -9.497 1.00 96.31 97 ASP A N 1
ATOM 788 C CA . ASP A 1 97 ? 6.256 -7.729 -8.067 1.00 96.31 97 ASP A CA 1
ATOM 789 C C . ASP A 1 97 ? 4.987 -6.920 -7.762 1.00 96.31 97 ASP A C 1
ATOM 791 O O . ASP A 1 97 ? 4.427 -6.250 -8.636 1.00 96.31 97 ASP A O 1
ATOM 795 N N . VAL A 1 98 ? 4.558 -6.979 -6.500 1.00 97.25 98 VAL A N 1
ATOM 796 C CA . VAL A 1 98 ? 3.500 -6.162 -5.898 1.00 97.25 98 VAL A CA 1
ATOM 797 C C . VAL A 1 98 ? 4.037 -5.612 -4.583 1.00 97.25 98 VAL A C 1
ATOM 799 O O . VAL A 1 98 ? 4.312 -6.361 -3.648 1.00 97.25 98 VAL A O 1
ATOM 802 N N . VAL A 1 99 ? 4.176 -4.290 -4.515 1.00 97.81 99 VAL A N 1
ATOM 803 C CA . VAL A 1 99 ? 4.867 -3.595 -3.421 1.00 97.81 99 VAL A CA 1
ATOM 804 C C . VAL A 1 99 ? 4.061 -2.415 -2.908 1.00 97.81 99 VAL A C 1
ATOM 806 O O . VAL A 1 99 ? 3.274 -1.817 -3.646 1.00 97.81 99 VAL A O 1
ATOM 809 N N . GLY A 1 100 ? 4.274 -2.066 -1.642 1.00 97.88 100 GLY A N 1
ATOM 810 C CA . GLY A 1 100 ? 3.723 -0.866 -1.039 1.00 97.88 100 GLY A CA 1
ATOM 811 C C . GLY A 1 100 ? 4.524 0.373 -1.427 1.00 97.88 100 GLY A C 1
ATOM 812 O O . GLY A 1 100 ? 5.685 0.306 -1.836 1.00 97.88 100 GLY A O 1
ATOM 813 N N . HIS A 1 101 ? 3.930 1.547 -1.252 1.00 98.12 101 HIS A N 1
ATOM 814 C CA . HIS A 1 101 ? 4.655 2.802 -1.445 1.00 98.12 101 HIS A CA 1
ATOM 815 C C . HIS A 1 101 ? 5.752 2.979 -0.385 1.00 98.12 101 HIS A C 1
ATOM 817 O O . HIS A 1 101 ? 6.821 3.520 -0.663 1.00 98.12 101 HIS A O 1
ATOM 823 N N . GLU A 1 102 ? 5.488 2.477 0.819 1.00 97.56 102 GLU A N 1
ATOM 824 C CA . GLU A 1 102 ? 6.438 2.327 1.921 1.00 97.56 102 GLU A CA 1
ATOM 825 C C . GLU A 1 102 ? 7.663 1.466 1.576 1.00 97.56 102 GLU A C 1
ATOM 827 O O . GLU A 1 102 ? 8.731 1.699 2.131 1.00 97.56 102 GLU A O 1
ATOM 832 N N . ASP A 1 103 ? 7.550 0.518 0.640 1.00 98.00 103 ASP A N 1
ATOM 833 C CA . ASP A 1 103 ? 8.678 -0.322 0.217 1.00 98.00 103 ASP A CA 1
ATOM 834 C C . ASP A 1 103 ? 9.606 0.419 -0.745 1.00 98.00 103 ASP A C 1
ATOM 836 O O . ASP A 1 103 ? 10.828 0.316 -0.654 1.00 98.00 103 ASP A O 1
ATOM 840 N N . ILE A 1 104 ? 9.026 1.202 -1.657 1.00 98.19 104 ILE A N 1
ATOM 841 C CA . ILE A 1 104 ? 9.783 1.894 -2.707 1.00 98.19 104 ILE A CA 1
ATOM 842 C C . ILE A 1 104 ? 10.275 3.284 -2.284 1.00 98.19 104 ILE A C 1
ATOM 844 O O . ILE A 1 104 ? 11.121 3.869 -2.960 1.00 98.19 104 ILE A O 1
ATOM 848 N N . ALA A 1 105 ? 9.710 3.851 -1.214 1.00 97.94 105 ALA A N 1
ATOM 849 C CA . ALA A 1 105 ? 10.030 5.181 -0.695 1.00 97.94 105 ALA A CA 1
ATOM 850 C C . ALA A 1 105 ? 9.968 5.235 0.854 1.00 97.94 105 ALA A C 1
ATOM 852 O O . ALA A 1 105 ? 9.240 6.072 1.409 1.00 97.94 105 ALA A O 1
ATOM 853 N N . PRO A 1 106 ? 10.742 4.389 1.563 1.00 97.25 106 PRO A N 1
ATOM 854 C CA . PRO A 1 106 ? 10.601 4.149 3.006 1.00 97.25 106 PRO A CA 1
ATOM 855 C C . PRO A 1 106 ? 10.761 5.402 3.873 1.00 97.25 106 PRO A C 1
ATOM 857 O O . PRO A 1 106 ? 10.049 5.584 4.860 1.00 97.25 106 PRO A O 1
ATOM 860 N N . ASP A 1 107 ? 11.630 6.332 3.476 1.00 96.00 107 ASP A N 1
ATOM 861 C CA . ASP A 1 107 ? 11.870 7.553 4.251 1.00 96.00 107 ASP A CA 1
ATOM 862 C C . ASP A 1 107 ? 10.640 8.475 4.295 1.00 96.00 107 ASP A C 1
ATOM 864 O O . ASP A 1 107 ? 10.432 9.230 5.250 1.00 96.00 107 ASP A O 1
ATOM 868 N N . ARG A 1 108 ? 9.776 8.408 3.275 1.00 96.56 108 ARG A N 1
ATOM 869 C CA . ARG A 1 108 ? 8.690 9.376 3.068 1.00 96.56 108 ARG A CA 1
ATOM 870 C C . ARG A 1 108 ? 7.295 8.769 3.158 1.00 96.56 108 ARG A C 1
ATOM 872 O O . ARG A 1 108 ? 6.348 9.505 3.429 1.00 96.56 108 ARG A O 1
ATOM 879 N N . LYS A 1 109 ? 7.144 7.468 2.915 1.00 97.38 109 LYS A N 1
ATOM 880 C CA . LYS A 1 109 ? 5.849 6.842 2.630 1.00 97.38 109 LYS A CA 1
ATOM 881 C C . LYS A 1 109 ? 5.550 5.685 3.564 1.00 97.38 109 LYS A C 1
ATOM 883 O O . LYS A 1 109 ? 6.447 4.930 3.912 1.00 97.38 109 LYS A O 1
ATOM 888 N N . ARG A 1 110 ? 4.293 5.631 4.008 1.00 96.56 110 ARG A N 1
ATOM 889 C CA . ARG A 1 110 ? 3.743 4.683 4.998 1.00 96.56 110 ARG A CA 1
ATOM 890 C C . ARG A 1 110 ? 2.484 3.975 4.470 1.00 96.56 110 ARG A C 1
ATOM 892 O O . ARG A 1 110 ? 1.792 3.300 5.218 1.00 96.56 110 ARG A O 1
ATOM 899 N N . ASP A 1 111 ? 2.116 4.252 3.222 1.00 96.88 111 ASP A N 1
ATOM 900 C CA . ASP A 1 111 ? 1.009 3.630 2.507 1.00 96.88 111 ASP A CA 1
ATOM 901 C C . ASP A 1 111 ? 1.485 2.358 1.777 1.00 96.88 111 ASP A C 1
ATOM 903 O O . ASP A 1 111 ? 2.594 2.347 1.228 1.00 96.88 111 ASP A O 1
ATOM 907 N N . PRO A 1 112 ? 0.663 1.290 1.731 1.00 97.56 112 PRO A N 1
ATOM 908 C CA . PRO A 1 112 ? -0.743 1.217 2.161 1.00 97.56 112 PRO A CA 1
ATOM 909 C C . PRO A 1 112 ? -0.945 1.045 3.679 1.00 97.56 112 PRO A C 1
ATOM 911 O O . PRO A 1 112 ? -2.084 1.128 4.150 1.00 97.56 112 PRO A O 1
ATOM 914 N N . GLY A 1 113 ? 0.137 0.856 4.441 1.00 97.00 113 GLY A N 1
ATOM 915 C CA . GLY A 1 113 ? 0.123 0.734 5.890 1.00 97.00 113 GLY A CA 1
ATOM 916 C C . GLY A 1 113 ? -0.257 -0.661 6.395 1.00 97.00 113 GLY A C 1
ATOM 917 O O . GLY A 1 113 ? -0.735 -1.505 5.638 1.00 97.00 113 GLY A O 1
ATOM 918 N N . PRO A 1 114 ? -0.094 -0.919 7.707 1.00 97.56 114 PRO A N 1
ATOM 919 C CA . PRO A 1 114 ? -0.272 -2.245 8.301 1.00 97.56 114 PRO A CA 1
ATOM 920 C C . PRO A 1 114 ? -1.729 -2.730 8.314 1.00 97.56 114 PRO A C 1
ATOM 922 O O . PRO A 1 114 ? -1.976 -3.899 8.590 1.00 97.56 114 PRO A O 1
ATOM 925 N N . ALA A 1 115 ? -2.694 -1.846 8.043 1.00 97.50 115 ALA A N 1
ATOM 926 C CA . ALA A 1 115 ? -4.101 -2.214 7.916 1.00 97.50 115 ALA A CA 1
ATOM 927 C C . ALA A 1 115 ? -4.413 -2.923 6.588 1.00 97.50 115 ALA A C 1
ATOM 929 O O . ALA A 1 115 ? -5.446 -3.582 6.481 1.00 97.50 115 ALA A O 1
ATOM 930 N N . PHE A 1 116 ? -3.551 -2.783 5.575 1.00 98.25 116 PHE A N 1
ATOM 931 C CA . PHE A 1 116 ? -3.694 -3.500 4.315 1.00 98.25 116 PHE A CA 1
ATOM 932 C C . PHE A 1 116 ? -2.878 -4.802 4.353 1.00 98.25 116 PHE A C 1
ATOM 934 O O . PHE A 1 116 ? -1.679 -4.756 4.641 1.00 98.25 116 PHE A O 1
ATOM 941 N N . PRO A 1 117 ? -3.465 -5.966 4.023 1.00 97.44 117 PRO A N 1
ATOM 942 C CA . PRO A 1 117 ? -2.767 -7.250 4.074 1.00 97.44 117 PRO A CA 1
ATOM 943 C C . PRO A 1 117 ? -1.880 -7.467 2.832 1.00 97.44 117 PRO A C 1
ATOM 945 O O . PRO A 1 117 ? -2.065 -8.425 2.081 1.00 97.44 117 PRO A O 1
ATOM 948 N N . LEU A 1 118 ? -0.912 -6.570 2.603 1.00 97.31 118 LEU A N 1
ATOM 949 C CA . LEU A 1 118 ? -0.077 -6.547 1.395 1.00 97.31 118 LEU A CA 1
ATOM 950 C C . LEU A 1 118 ? 0.640 -7.876 1.148 1.00 97.31 118 LEU A C 1
ATOM 952 O O . LEU A 1 118 ? 0.636 -8.363 0.024 1.00 97.31 118 LEU A O 1
ATOM 956 N N . GLU A 1 119 ? 1.218 -8.478 2.188 1.00 94.62 119 GLU A N 1
ATOM 957 C CA . GLU A 1 119 ? 1.950 -9.742 2.054 1.00 94.62 119 GLU A CA 1
ATOM 958 C C . GLU A 1 119 ? 1.023 -10.881 1.612 1.00 94.62 119 GLU A C 1
ATOM 960 O O . GLU A 1 119 ? 1.348 -11.644 0.707 1.00 94.62 119 GLU A O 1
ATOM 965 N N . SER A 1 120 ? -0.181 -10.958 2.188 1.00 94.38 120 SER A N 1
ATOM 966 C CA . SER A 1 120 ? -1.182 -11.946 1.778 1.00 94.38 120 SER A CA 1
ATOM 967 C C . SER A 1 120 ? -1.628 -11.719 0.336 1.00 94.38 120 SER A C 1
ATOM 969 O O . SER A 1 120 ? -1.712 -12.673 -0.431 1.00 94.38 120 SER A O 1
ATOM 971 N N . VAL A 1 121 ? -1.861 -10.462 -0.058 1.00 95.44 121 VAL A N 1
ATOM 972 C CA . VAL A 1 121 ? -2.192 -10.111 -1.445 1.00 95.44 121 VAL A CA 1
ATOM 973 C C . VAL A 1 121 ? -1.060 -10.518 -2.382 1.00 95.44 121 VAL A C 1
ATOM 975 O O . VAL A 1 121 ? -1.315 -11.199 -3.367 1.00 95.44 121 VAL A O 1
ATOM 978 N N . ARG A 1 122 ? 0.190 -10.176 -2.069 1.00 95.06 122 ARG A N 1
ATOM 979 C CA . ARG A 1 122 ? 1.365 -10.527 -2.874 1.00 95.06 122 ARG A CA 1
ATOM 980 C C . ARG A 1 122 ? 1.488 -12.041 -3.058 1.00 95.06 122 ARG A C 1
ATOM 982 O O . ARG A 1 122 ? 1.617 -12.498 -4.192 1.00 95.06 122 ARG A O 1
ATOM 989 N N . VAL A 1 123 ? 1.362 -12.819 -1.981 1.00 93.88 123 VAL A N 1
ATOM 990 C CA . VAL A 1 123 ? 1.368 -14.291 -2.041 1.00 93.88 123 VAL A CA 1
ATOM 991 C C . VAL A 1 123 ? 0.233 -14.825 -2.918 1.00 93.88 123 VAL A C 1
ATOM 993 O O . VAL A 1 123 ? 0.460 -15.726 -3.716 1.00 93.88 123 VAL A O 1
ATOM 996 N N . LEU A 1 124 ? -0.979 -14.276 -2.814 1.00 94.00 124 LEU A N 1
ATOM 997 C CA . LEU A 1 124 ? -2.134 -14.718 -3.609 1.00 94.00 124 LEU A CA 1
ATOM 998 C C . LEU A 1 124 ? -2.088 -14.259 -5.074 1.00 94.00 124 LEU A C 1
ATOM 1000 O O . LEU A 1 124 ? -2.729 -14.872 -5.929 1.00 94.00 124 LEU A O 1
ATOM 1004 N N . VAL A 1 125 ? -1.381 -13.169 -5.373 1.00 94.31 125 VAL A N 1
ATOM 1005 C CA . VAL A 1 125 ? -1.229 -12.643 -6.734 1.00 94.31 125 VAL A CA 1
ATOM 1006 C C . VAL A 1 125 ? -0.250 -13.482 -7.541 1.00 94.31 125 VAL A C 1
ATOM 1008 O O . VAL A 1 125 ? -0.554 -13.831 -8.679 1.00 94.31 125 VAL A O 1
ATOM 1011 N N . PHE A 1 126 ? 0.907 -13.800 -6.962 1.00 90.06 126 PHE A N 1
ATOM 1012 C CA . PHE A 1 126 ? 1.906 -14.638 -7.626 1.00 90.06 126 PHE A CA 1
ATOM 1013 C C . PHE A 1 126 ? 1.617 -16.126 -7.462 1.00 90.06 126 PHE A C 1
ATOM 1015 O O . PHE A 1 126 ? 2.068 -16.925 -8.277 1.00 90.06 126 PHE A O 1
ATOM 1022 N N . GLY A 1 127 ? 0.840 -16.475 -6.434 1.00 69.69 127 GLY A N 1
ATOM 1023 C CA . GLY A 1 127 ? 0.655 -17.846 -6.005 1.00 69.69 127 GLY A CA 1
ATOM 1024 C C . GLY A 1 127 ? 1.983 -18.493 -5.586 1.00 69.69 127 GLY A C 1
ATOM 1025 O O . GLY A 1 127 ? 3.083 -18.023 -5.872 1.00 69.69 127 GLY A O 1
ATOM 1026 N N . ARG A 1 128 ? 1.895 -19.663 -4.956 1.00 53.53 128 ARG A N 1
ATOM 1027 C CA . ARG A 1 128 ? 2.670 -20.760 -5.546 1.00 53.53 128 ARG A CA 1
ATOM 1028 C C . ARG A 1 128 ? 2.055 -20.917 -6.930 1.00 53.53 128 ARG A C 1
ATOM 1030 O O . ARG A 1 128 ? 0.840 -20.714 -7.036 1.00 53.53 128 ARG A O 1
ATOM 1037 N N . GLU A 1 129 ? 2.835 -21.212 -7.966 1.00 46.66 129 GLU A N 1
ATOM 1038 C CA . GLU A 1 129 ? 2.246 -21.675 -9.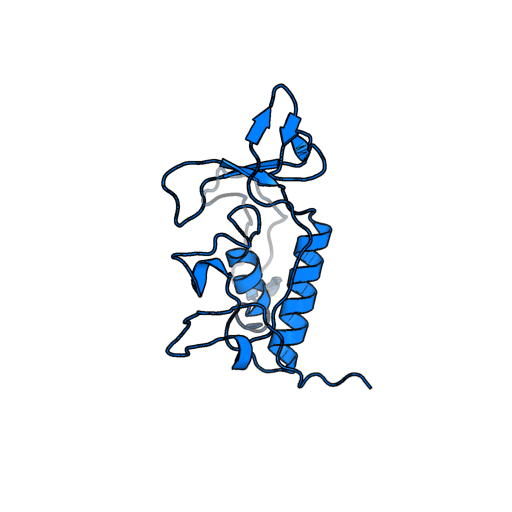225 1.00 46.66 129 GLU A CA 1
ATOM 1039 C C . GLU A 1 129 ? 1.070 -22.604 -8.883 1.00 46.66 129 GLU A C 1
ATOM 1041 O O . GLU A 1 129 ? 1.079 -23.255 -7.830 1.00 46.66 129 GLU A O 1
ATOM 1046 N N . GLU A 1 130 ? 0.021 -22.640 -9.695 1.00 44.62 130 GLU A N 1
ATOM 1047 C CA . GLU A 1 130 ? -0.834 -23.819 -9.677 1.00 44.62 130 GLU A CA 1
ATOM 1048 C C . GLU A 1 130 ? 0.077 -25.019 -10.020 1.00 44.62 130 GLU A C 1
ATOM 1050 O O . GLU A 1 130 ? 0.081 -25.491 -11.149 1.00 44.62 130 GLU A O 1
ATOM 1055 N N . GLU A 1 131 ? 0.901 -25.489 -9.070 1.00 42.75 131 GLU A N 1
ATOM 1056 C CA . GLU A 1 131 ? 1.270 -26.876 -8.927 1.00 42.75 131 GLU A CA 1
ATOM 1057 C C . GLU A 1 131 ? -0.084 -27.546 -9.036 1.00 42.75 131 GLU A C 1
ATOM 1059 O O . GLU A 1 131 ? -0.966 -27.317 -8.196 1.00 42.75 131 GLU A O 1
ATOM 1064 N N . GLU A 1 132 ? -0.296 -28.186 -10.188 1.00 46.69 132 GLU A N 1
ATOM 1065 C CA . GLU A 1 132 ? -1.435 -29.035 -10.488 1.00 46.69 132 GLU A CA 1
ATOM 1066 C C . GLU A 1 132 ? -1.915 -29.608 -9.169 1.00 46.69 132 GLU A C 1
ATOM 1068 O O . GLU A 1 132 ? -1.139 -30.348 -8.579 1.00 46.69 132 GLU A O 1
ATOM 1073 N N . ARG A 1 133 ? -3.089 -29.188 -8.659 1.00 45.84 133 ARG A N 1
ATOM 1074 C CA . ARG A 1 133 ? -3.583 -29.600 -7.332 1.00 45.84 133 ARG A CA 1
ATOM 1075 C C . ARG A 1 133 ? -3.225 -31.064 -7.131 1.00 45.84 133 ARG A C 1
ATOM 1077 O O . ARG A 1 133 ? -3.851 -31.902 -7.789 1.00 45.84 133 ARG A O 1
ATOM 1084 N N . GLU A 1 134 ? -2.173 -31.338 -6.355 1.00 52.34 134 GLU A N 1
ATOM 1085 C CA . GLU A 1 134 ? -1.539 -32.649 -6.430 1.00 52.34 134 GLU A CA 1
ATOM 1086 C C . GLU A 1 134 ? -2.591 -33.638 -5.952 1.00 52.34 134 GLU A C 1
ATOM 1088 O O . GLU A 1 134 ? -3.084 -33.576 -4.826 1.00 52.34 134 GLU A O 1
ATOM 1093 N N . HIS A 1 135 ? -3.055 -34.478 -6.871 1.00 59.09 135 HIS A N 1
ATOM 1094 C CA . HIS A 1 135 ? -4.130 -35.398 -6.576 1.00 59.09 135 HIS A CA 1
ATOM 1095 C C . HIS A 1 135 ? -3.508 -36.577 -5.846 1.00 59.09 135 HIS A C 1
ATOM 1097 O O . HIS A 1 135 ? -2.994 -37.506 -6.470 1.00 59.09 135 HIS A O 1
ATOM 1103 N N . TYR A 1 136 ? -3.517 -36.532 -4.519 1.00 68.88 136 TYR A N 1
ATOM 1104 C CA . TYR A 1 136 ? -2.960 -37.621 -3.734 1.00 68.88 136 TYR A CA 1
ATOM 1105 C C . TYR A 1 136 ? -3.963 -38.772 -3.654 1.00 68.88 136 TYR A C 1
ATOM 1107 O O . TYR A 1 136 ? -5.170 -38.579 -3.499 1.00 68.88 136 TYR A O 1
ATOM 1115 N N . GLU A 1 137 ? -3.454 -39.995 -3.742 1.00 82.00 137 GLU A N 1
ATOM 1116 C CA . GLU A 1 137 ? -4.229 -41.209 -3.519 1.00 82.00 137 GLU A CA 1
ATOM 1117 C C . GLU A 1 137 ? -3.854 -41.798 -2.161 1.00 82.00 137 GLU A C 1
ATOM 1119 O O . GLU A 1 137 ? -2.676 -41.947 -1.825 1.00 82.00 137 GLU A O 1
ATOM 1124 N N . VAL A 1 138 ? -4.857 -42.164 -1.364 1.00 82.12 138 VAL A N 1
ATOM 1125 C CA . VAL A 1 138 ? -4.610 -42.844 -0.093 1.00 82.12 138 VAL A CA 1
ATOM 1126 C C . VAL A 1 138 ? -3.985 -44.216 -0.362 1.00 82.12 138 VAL A C 1
ATOM 1128 O O . VAL A 1 138 ? -4.638 -45.131 -0.862 1.00 82.12 138 VAL A O 1
ATOM 1131 N N . THR A 1 139 ? -2.715 -44.381 0.014 1.00 80.31 139 THR A N 1
ATOM 1132 C CA . THR A 1 139 ? -1.974 -45.650 -0.111 1.00 80.31 139 THR A CA 1
ATOM 1133 C C . THR A 1 139 ? -2.070 -46.529 1.137 1.00 80.31 139 THR A C 1
ATOM 1135 O O . THR A 1 139 ? -1.683 -47.699 1.102 1.00 80.31 139 THR A O 1
ATOM 1138 N N . ALA A 1 140 ? -2.597 -46.013 2.247 1.00 79.69 140 ALA A N 1
ATOM 1139 C CA . ALA A 1 140 ? -2.889 -46.796 3.445 1.00 79.69 140 ALA A CA 1
ATOM 1140 C C . ALA A 1 140 ? -4.209 -47.568 3.282 1.00 79.69 140 ALA A C 1
ATOM 1142 O O . ALA A 1 140 ? -5.092 -47.158 2.536 1.00 79.69 140 ALA A O 1
ATOM 1143 N N . SER A 1 141 ? -4.388 -48.684 3.997 1.00 82.38 141 SER A N 1
ATOM 1144 C CA . SER A 1 141 ? -5.694 -49.371 4.053 1.00 82.38 141 SER A CA 1
ATOM 1145 C C . SER A 1 141 ? -6.791 -48.461 4.611 1.00 82.38 141 SER A C 1
ATOM 1147 O O . SER A 1 141 ? -7.946 -48.542 4.190 1.00 82.38 141 SER A O 1
ATOM 1149 N N . THR A 1 142 ? -6.421 -47.588 5.547 1.00 84.94 142 THR A N 1
ATOM 1150 C CA . THR A 1 142 ? -7.294 -46.590 6.157 1.00 84.94 142 THR A CA 1
ATOM 1151 C C . THR A 1 142 ? -6.454 -45.392 6.585 1.00 84.94 142 THR A C 1
ATOM 1153 O O . THR A 1 142 ? -5.419 -45.575 7.226 1.00 84.94 142 THR A O 1
ATOM 1156 N N . LEU A 1 143 ? -6.891 -44.183 6.237 1.00 85.62 143 LEU A N 1
ATOM 1157 C CA . LEU A 1 143 ? -6.268 -42.924 6.636 1.00 85.62 143 LEU A CA 1
ATOM 1158 C C . LEU A 1 143 ? -7.254 -42.115 7.481 1.00 85.62 143 LEU A C 1
ATOM 1160 O O . LEU A 1 143 ? -8.311 -41.710 7.000 1.00 85.62 143 LEU A O 1
ATOM 1164 N N . ASN A 1 144 ? -6.899 -41.884 8.744 1.00 86.88 144 ASN A N 1
ATOM 1165 C CA . ASN A 1 144 ? -7.691 -41.077 9.668 1.00 86.88 144 ASN A CA 1
ATOM 1166 C C . ASN A 1 144 ? -7.229 -39.620 9.611 1.00 86.88 144 ASN A C 1
ATOM 1168 O O . ASN A 1 144 ? -6.055 -39.340 9.849 1.00 86.88 144 ASN A O 1
ATOM 1172 N N . LEU A 1 145 ? -8.157 -38.703 9.350 1.00 83.19 145 LEU A N 1
ATOM 1173 C CA . LEU A 1 145 ? -7.916 -37.264 9.407 1.00 83.19 145 LEU A CA 1
ATOM 1174 C C . LEU A 1 145 ? -8.324 -36.756 10.793 1.00 83.19 145 LEU A C 1
ATOM 1176 O O . LEU A 1 145 ? -9.477 -36.918 11.193 1.00 83.19 145 LEU A O 1
ATOM 1180 N N . ARG A 1 146 ? -7.390 -36.148 11.530 1.00 85.25 146 ARG A N 1
ATOM 1181 C CA . ARG A 1 146 ? -7.610 -35.598 12.880 1.00 85.25 146 ARG A CA 1
ATOM 1182 C C . ARG A 1 146 ? -7.250 -34.118 12.926 1.00 85.25 146 ARG A C 1
ATOM 1184 O O . ARG A 1 146 ? -6.469 -33.649 12.105 1.00 85.25 146 ARG A O 1
ATOM 1191 N N . SER A 1 147 ? -7.809 -33.389 13.890 1.00 86.38 147 SER A N 1
ATOM 1192 C CA . SER A 1 147 ? -7.582 -31.941 14.047 1.00 86.38 147 SER A CA 1
ATOM 1193 C C . SER A 1 147 ? -6.211 -31.572 14.631 1.00 86.38 147 SER A C 1
ATOM 1195 O O . SER A 1 147 ? -5.908 -30.391 14.781 1.00 86.38 147 SER A O 1
ATOM 1197 N N . GLY A 1 148 ? -5.378 -32.561 14.952 1.00 83.50 148 GLY A N 1
ATOM 1198 C CA . GLY A 1 148 ? -4.029 -32.369 15.466 1.00 83.50 148 GLY A CA 1
ATOM 1199 C C . GLY A 1 148 ? -3.158 -33.613 15.276 1.00 83.50 148 GLY A C 1
ATOM 1200 O O . GLY A 1 148 ? -3.620 -34.614 14.725 1.00 83.50 148 GLY A O 1
ATOM 1201 N N . PRO A 1 149 ? -1.887 -33.550 15.704 1.00 76.19 149 PRO A N 1
ATOM 1202 C CA . PRO A 1 149 ? -0.856 -34.526 15.340 1.00 76.19 149 PRO A CA 1
ATOM 1203 C C . PRO A 1 149 ? -0.949 -35.870 16.080 1.00 76.19 149 PRO A C 1
ATOM 1205 O O . PRO A 1 149 ? -0.197 -36.785 15.754 1.00 76.19 149 PRO A O 1
ATOM 1208 N N . ASP A 1 150 ? -1.838 -35.994 17.069 1.00 77.00 150 ASP A N 1
ATOM 1209 C CA . ASP A 1 150 ? -1.937 -37.156 17.961 1.00 77.00 150 ASP A CA 1
ATOM 1210 C C . ASP A 1 150 ? -3.322 -37.835 17.885 1.00 77.00 150 ASP A C 1
ATOM 1212 O O . ASP A 1 150 ? -4.306 -37.254 17.418 1.00 77.00 150 ASP A O 1
ATOM 1216 N N . VAL A 1 151 ? -3.419 -39.073 18.371 1.00 79.12 151 VAL A N 1
ATOM 1217 C CA . VAL A 1 151 ? -4.645 -39.884 18.414 1.00 79.12 151 VAL A CA 1
ATOM 1218 C C . VAL A 1 151 ? -5.706 -39.333 19.368 1.00 79.12 151 VAL A C 1
ATOM 1220 O O . VAL A 1 151 ? -6.884 -39.656 19.208 1.00 79.12 151 VAL A O 1
ATOM 1223 N N . GLU A 1 152 ? -5.307 -38.471 20.302 1.00 86.75 152 GLU A N 1
ATOM 1224 C CA . GLU A 1 152 ? -6.202 -37.785 21.242 1.00 86.75 152 GLU A CA 1
ATOM 1225 C C . GLU A 1 152 ? -7.025 -36.665 20.576 1.00 86.75 152 GLU A C 1
ATOM 1227 O O . GLU A 1 152 ? -8.052 -36.242 21.105 1.00 86.75 152 GLU A O 1
ATOM 1232 N N . PHE A 1 153 ? -6.624 -36.187 19.390 1.00 86.44 153 PHE A N 1
ATOM 1233 C CA . PHE A 1 153 ? -7.374 -35.158 18.665 1.00 86.44 153 PHE A CA 1
ATOM 1234 C C . PHE A 1 153 ? -8.591 -35.757 17.949 1.00 86.44 153 PHE A C 1
ATOM 1236 O O . PHE A 1 153 ? -8.473 -36.825 17.336 1.00 86.44 153 PHE A O 1
ATOM 1243 N N . PRO A 1 154 ? -9.762 -35.090 17.968 1.00 84.19 154 PRO A N 1
ATOM 1244 C CA . PRO A 1 154 ? -10.970 -35.622 17.350 1.00 84.19 154 PRO A CA 1
ATOM 1245 C C . PRO A 1 154 ? -10.801 -35.817 15.832 1.00 84.19 154 PRO A C 1
ATOM 1247 O O . PRO A 1 154 ? -10.100 -35.033 15.177 1.00 84.19 154 PRO A O 1
ATOM 1250 N N . PRO A 1 155 ? -11.439 -36.852 15.253 1.00 84.56 155 PRO A N 1
ATOM 1251 C CA . PRO A 1 155 ? -11.487 -37.019 13.809 1.00 84.56 155 PRO A CA 1
ATOM 1252 C C . PRO A 1 155 ? -12.256 -35.856 13.175 1.00 84.56 155 PRO A C 1
ATOM 1254 O O . PRO A 1 155 ? -13.296 -35.438 13.680 1.00 84.56 155 PRO A O 1
ATOM 1257 N N . VAL A 1 156 ? -11.735 -35.333 12.067 1.00 89.19 156 VAL A N 1
ATOM 1258 C CA . VAL A 1 156 ? -12.369 -34.232 11.317 1.00 89.19 156 VAL A CA 1
ATOM 1259 C C . VAL A 1 156 ? -13.198 -34.729 10.135 1.00 89.19 156 VAL A C 1
ATOM 1261 O O . VAL A 1 156 ? -13.972 -33.969 9.562 1.00 89.19 156 VAL A O 1
ATOM 1264 N N . ALA A 1 157 ? -13.044 -36.001 9.771 1.00 85.56 157 ALA A N 1
ATOM 1265 C CA . ALA A 1 157 ? -13.797 -36.662 8.718 1.00 85.56 157 ALA A CA 1
ATOM 1266 C C . ALA A 1 157 ? -13.825 -38.177 8.953 1.00 85.56 157 ALA A C 1
ATOM 1268 O O . ALA A 1 157 ? -13.033 -38.716 9.733 1.00 85.56 157 ALA A O 1
ATOM 1269 N N . GLU A 1 158 ? -14.716 -38.859 8.236 1.00 87.00 158 GLU A N 1
ATOM 1270 C CA . GLU A 1 158 ? -14.706 -40.317 8.164 1.00 87.00 158 GLU A CA 1
ATOM 1271 C C . GLU A 1 158 ? -13.383 -40.831 7.564 1.00 87.00 158 GLU A C 1
ATOM 1273 O O . GLU A 1 158 ? -12.813 -40.179 6.680 1.00 87.00 158 GLU A O 1
ATOM 1278 N N . PRO A 1 159 ? -12.883 -41.999 8.004 1.00 86.25 159 PRO A N 1
ATOM 1279 C CA . PRO A 1 159 ? -11.614 -42.524 7.525 1.00 86.25 159 PRO A CA 1
ATOM 1280 C C . PRO A 1 159 ? -11.622 -42.788 6.017 1.00 86.25 159 PRO A C 1
ATOM 1282 O O . PRO A 1 159 ? -12.496 -43.482 5.487 1.00 86.25 159 PRO A O 1
ATOM 1285 N N . LEU A 1 160 ? -10.603 -42.287 5.323 1.00 88.50 160 LEU A N 1
ATOM 1286 C CA . LEU A 1 160 ? -10.449 -42.500 3.889 1.00 88.50 160 LEU A CA 1
ATOM 1287 C C . LEU A 1 160 ? -9.887 -43.899 3.631 1.00 88.50 160 LEU A C 1
ATOM 1289 O O . LEU A 1 160 ? -8.987 -44.365 4.334 1.00 88.50 160 LEU A O 1
ATOM 1293 N N . LYS A 1 161 ? -10.416 -44.585 2.618 1.00 89.31 161 LYS A N 1
ATOM 1294 C CA . LYS A 1 161 ? -9.968 -45.930 2.243 1.00 89.31 161 LYS A CA 1
ATOM 1295 C C . LYS A 1 161 ? -8.854 -45.840 1.209 1.00 89.31 161 LYS A C 1
ATOM 1297 O O . LYS A 1 161 ? -8.716 -44.833 0.519 1.00 89.31 161 LYS A O 1
ATOM 1302 N N . ARG A 1 162 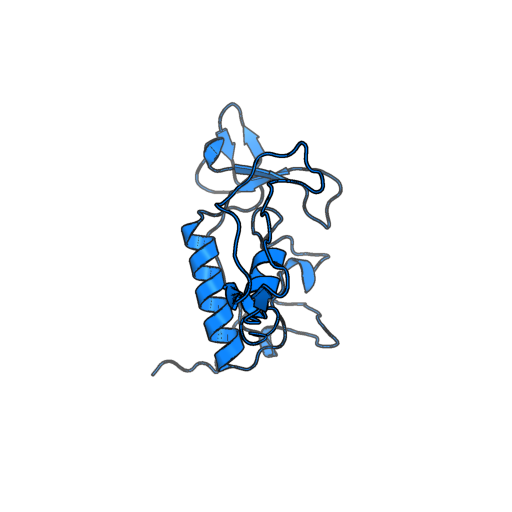? -8.088 -46.924 1.068 1.00 86.94 162 ARG A N 1
ATOM 1303 C CA . ARG A 1 162 ? -7.126 -47.066 -0.031 1.00 86.94 162 ARG A CA 1
ATOM 1304 C C . ARG A 1 162 ? -7.799 -46.734 -1.368 1.00 86.94 162 ARG A C 1
ATOM 1306 O O . ARG A 1 162 ? -8.867 -47.276 -1.646 1.00 86.94 162 ARG A O 1
ATOM 1313 N N . GLY A 1 163 ? -7.176 -45.881 -2.174 1.00 79.69 163 GLY A N 1
ATOM 1314 C CA . GLY A 1 163 ? -7.718 -45.461 -3.469 1.00 79.69 163 GLY A CA 1
ATOM 1315 C C . GLY A 1 163 ? -8.615 -44.226 -3.433 1.00 79.69 163 GLY A C 1
ATOM 1316 O O . GLY A 1 163 ? -9.049 -43.760 -4.485 1.00 79.69 163 GLY A O 1
ATOM 1317 N N . THR A 1 164 ? -8.906 -43.662 -2.255 1.00 85.38 164 THR A N 1
ATOM 1318 C CA . THR A 1 164 ? -9.603 -42.375 -2.190 1.00 85.38 164 THR A CA 1
ATOM 1319 C C . THR A 1 164 ? -8.682 -41.265 -2.696 1.00 85.38 164 THR A C 1
ATOM 1321 O O . THR A 1 164 ? -7.587 -41.078 -2.167 1.00 85.38 164 THR A O 1
ATOM 1324 N N . GLY A 1 165 ? -9.141 -40.531 -3.712 1.00 79.81 165 GLY A N 1
ATOM 1325 C CA . GLY A 1 165 ? -8.490 -39.317 -4.192 1.00 79.81 165 GLY A CA 1
ATOM 1326 C C . GLY A 1 165 ? -8.763 -38.140 -3.264 1.00 79.81 165 GLY A C 1
ATOM 1327 O O . GLY A 1 165 ? -9.919 -37.895 -2.910 1.00 79.81 165 GLY A O 1
ATOM 1328 N N . VAL A 1 166 ? -7.716 -37.417 -2.881 1.00 76.69 166 VAL A N 1
ATOM 1329 C CA . VAL A 1 166 ? -7.809 -36.168 -2.121 1.00 76.69 166 VAL A CA 1
ATOM 1330 C C . VAL A 1 166 ? -7.245 -35.015 -2.947 1.00 76.69 166 VAL A C 1
ATOM 1332 O O . VAL A 1 166 ? -6.353 -35.206 -3.773 1.00 76.69 166 VAL A O 1
ATOM 1335 N N . ARG A 1 167 ? -7.831 -33.834 -2.760 1.00 69.19 167 ARG A N 1
ATOM 1336 C CA . ARG A 1 167 ? -7.488 -32.584 -3.442 1.00 69.19 167 ARG A CA 1
ATOM 1337 C C . ARG A 1 167 ? -7.249 -31.489 -2.422 1.00 69.19 167 ARG A C 1
ATOM 1339 O O . ARG A 1 167 ? -7.843 -31.600 -1.325 1.00 69.19 167 ARG A O 1
#

Sequence (167 aa):
MRRSNVKTWHAGLSHWDGLSGLNSYSIGIEMDNAGPLKKAGDKYQPWVGTLYTEDEVVLAKHKLDDESRWWHAYPEVHIQKALELAQLLVRHYDLKDVVGHEDIAPDRKRDPGPAFPLESVRVLVFGREEEEREHYEVTASTLNLRSGPDVEFPPVAEPLKRGTGVR

Mean predicted aligned error: 11.67 Å

Nearest PDB structures (foldseek):
  4v4j-assembly1_F  TM=2.237E-01  e=8.724E+00  Thermus thermophilus HB27

Solvent-accessible surface area (backbone atoms only — not comparable to full-atom values): 10363 Å² total; per-residue (Å²): 136,85,76,92,82,69,77,58,91,72,58,54,81,25,43,56,98,92,43,69,45,42,33,81,76,60,83,84,83,87,74,99,70,66,46,65,35,44,84,57,90,87,34,31,36,39,93,73,83,73,73,38,52,74,92,47,42,41,83,41,54,37,98,92,48,97,58,71,42,37,24,42,46,66,56,68,69,58,54,54,49,51,40,58,49,46,38,49,49,32,69,73,68,68,55,91,80,75,79,45,51,28,68,32,25,57,95,83,33,65,43,75,37,66,57,43,66,58,69,62,42,38,48,67,50,65,43,73,69,87,64,66,74,68,71,44,60,38,84,44,81,63,44,80,44,45,78,47,100,52,90,87,36,59,69,74,52,79,66,40,42,52,70,42,77,42,119

Foldseek 3Di:
DDDPQDQDDDLAAWDDPRDTDCSNPDDDDDDDFLFFWDDDPQWTHGPDDDIHGPVQWDFADQPLDPHTTITGADDPVRLVVVLVVLLVCCVVVVDDFQDFSCVTPVVPDQPPHPNRPRVVSGCSSPDPPPPVPPWDFPQDQWAFAFPDDDPPGDTPDDIDGGGDTDD

Secondary structure (DSSP, 8-state):
---TTPPP-SS-S-EETTEE-GGGT----------EEEEETTEEE-SSS--B-GGGEEEEE-TT-SSEEEEEPPPHHHHHHHHHHHHHHHHHHT------HHHHSTTT---S-TTS-HHHHHHHHH-S-------EE--SSEE--BSSSSTTSPBSSPPEETT-EE-

pLDDT: mean 89.57, std 13.26, range [40.19, 98.31]